Protein AF-A0A947F337-F1 (afdb_monomer)

Sequence (62 aa):
MENIEEQLHSLHLEDLRNGSHPSIFDQNDDYDMLIVRLPVIKDVLERNSLGFIITKSESYFY

pLDDT: mean 89.34, std 8.25, range [49.09, 97.0]

Solvent-accessible surface area (backbone atoms only — not comparable to full-atom values): 3743 Å² total; per-residue (Å²): 130,83,66,62,74,81,75,48,55,69,67,60,54,53,49,50,69,33,48,80,38,72,63,46,79,48,83,52,98,77,39,35,39,39,32,46,55,42,80,45,82,69,99,56,87,41,70,46,33,40,24,35,43,40,44,96,86,50,76,47,81,85

Nearest PDB structures (foldseek):
  2hn1-assembly1_A-2  TM=9.026E-01  e=6.473E-03  Archaeoglobus fulgidus
  4egw-assembly1_B  TM=7.278E-01  e=5.309E-02  Methanocaldococcus jannaschii DSM 2661

Secondary structure (DSSP, 8-state):
---GGGGS-HHHHHHHH-TTPPPEEEE-SS-EEEEEEEEEESSSEEEEEEEEEE-SS-EEE-

Structure (mmCIF, N/CA/C/O backbone):
data_AF-A0A947F337-F1
#
_entry.id   AF-A0A947F337-F1
#
loop_
_atom_site.group_PDB
_atom_site.id
_atom_site.type_symbol
_atom_site.label_atom_id
_atom_site.label_alt_id
_atom_site.label_comp_id
_atom_site.label_asym_id
_atom_site.label_entity_id
_atom_site.label_seq_id
_atom_site.pdbx_PDB_ins_code
_atom_site.Cartn_x
_atom_site.Cartn_y
_atom_site.Cartn_z
_atom_site.occupancy
_atom_site.B_iso_or_equiv
_atom_site.auth_seq_id
_atom_site.auth_comp_id
_atom_site.auth_asym_id
_atom_site.auth_atom_id
_atom_site.pdbx_PDB_model_num
ATOM 1 N N . MET A 1 1 ? -5.843 17.589 9.122 1.00 49.09 1 MET A N 1
ATOM 2 C CA . MET A 1 1 ? -5.618 16.349 8.361 1.00 49.09 1 MET A CA 1
ATOM 3 C C . MET A 1 1 ? -5.122 15.355 9.381 1.00 49.09 1 MET A C 1
ATOM 5 O O . MET A 1 1 ? -4.063 15.602 9.945 1.00 49.09 1 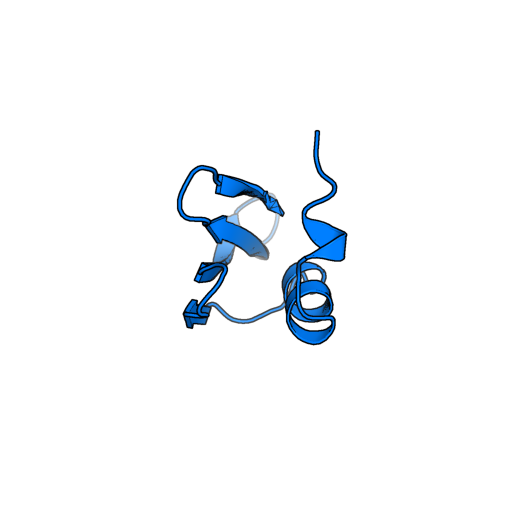MET A O 1
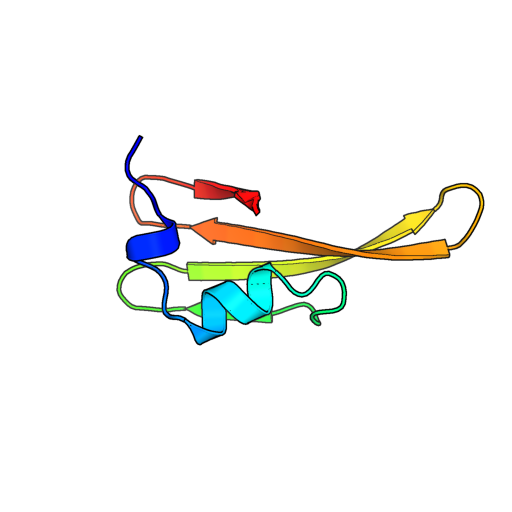ATOM 9 N N . GLU A 1 2 ? -5.942 14.371 9.745 1.00 56.72 2 GLU A N 1
ATOM 10 C CA . GLU A 1 2 ? -5.482 13.284 10.615 1.00 56.72 2 GLU A CA 1
ATOM 11 C C . GLU A 1 2 ? -4.314 12.563 9.938 1.00 56.72 2 GLU A C 1
ATOM 13 O O . GLU A 1 2 ? -4.285 12.418 8.713 1.00 56.72 2 GLU A O 1
ATOM 18 N N . ASN A 1 3 ? -3.314 12.187 10.729 1.00 77.06 3 ASN A N 1
ATOM 19 C CA . ASN A 1 3 ? -2.147 11.480 10.232 1.00 77.06 3 ASN A CA 1
ATOM 20 C C . ASN A 1 3 ? -2.503 9.996 10.113 1.00 77.06 3 ASN A C 1
ATOM 22 O O . ASN A 1 3 ? -2.354 9.246 11.074 1.00 77.06 3 ASN A O 1
ATOM 26 N N . ILE A 1 4 ? -3.020 9.585 8.950 1.00 83.06 4 ILE A N 1
A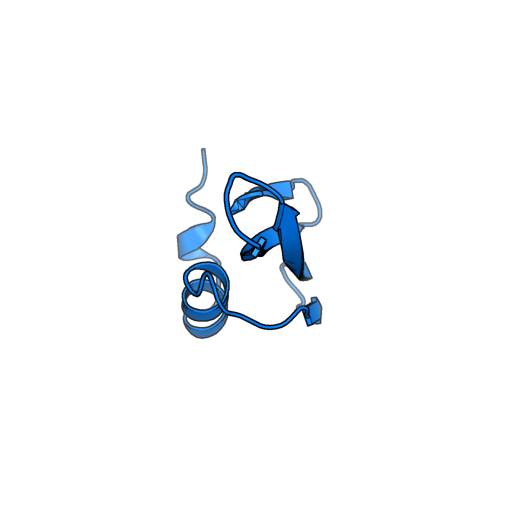TOM 27 C CA . ILE A 1 4 ? -3.447 8.199 8.705 1.00 83.06 4 ILE A CA 1
ATOM 28 C C . ILE A 1 4 ? -2.341 7.183 9.033 1.00 83.06 4 ILE A C 1
ATOM 30 O O . ILE A 1 4 ? -2.654 6.098 9.503 1.00 83.06 4 ILE A O 1
ATOM 34 N N . GLU A 1 5 ? -1.057 7.546 8.889 1.00 84.69 5 GLU A N 1
ATOM 35 C CA . GLU A 1 5 ? 0.074 6.669 9.231 1.00 84.69 5 GLU A CA 1
ATOM 36 C C . GLU A 1 5 ? 0.057 6.198 10.697 1.00 84.69 5 GLU A C 1
ATOM 38 O O . GLU A 1 5 ? 0.501 5.088 10.975 1.00 84.69 5 GLU A O 1
ATOM 43 N N . GLU A 1 6 ? -0.475 6.998 11.629 1.00 85.88 6 GLU A N 1
ATOM 44 C CA . GLU A 1 6 ? -0.578 6.630 13.052 1.00 85.88 6 GLU A CA 1
ATOM 45 C C . GLU A 1 6 ? -1.663 5.573 13.316 1.00 85.88 6 GLU A C 1
ATOM 47 O O . GLU A 1 6 ? -1.666 4.946 14.374 1.00 85.88 6 GLU A O 1
ATOM 52 N N . GLN A 1 7 ? -2.575 5.370 12.361 1.00 86.12 7 GLN A N 1
ATOM 53 C CA . GLN A 1 7 ? -3.670 4.400 12.432 1.00 86.12 7 GLN A CA 1
ATOM 54 C C . GLN A 1 7 ? -3.345 3.099 11.681 1.00 86.12 7 GLN A C 1
ATOM 56 O O . GLN A 1 7 ? -4.064 2.111 11.819 1.00 86.12 7 GLN A O 1
ATOM 61 N N . LEU A 1 8 ? -2.269 3.080 10.886 1.00 89.50 8 LEU A N 1
ATOM 62 C CA . LEU A 1 8 ? -1.859 1.898 10.135 1.00 89.50 8 LEU A CA 1
ATOM 63 C C . LEU A 1 8 ? -1.034 0.953 11.004 1.00 89.50 8 LEU A C 1
ATOM 65 O O . LEU A 1 8 ? -0.158 1.367 11.767 1.00 89.50 8 LEU A O 1
ATOM 69 N N . HIS A 1 9 ? -1.248 -0.347 10.816 1.00 91.25 9 HIS A N 1
ATOM 70 C CA . HIS A 1 9 ? -0.338 -1.348 11.353 1.00 91.25 9 HIS A CA 1
ATOM 71 C C . HIS A 1 9 ? 1.073 -1.135 10.777 1.00 91.25 9 HIS A C 1
ATOM 73 O O . HIS A 1 9 ? 1.229 -0.861 9.585 1.00 91.25 9 HIS A O 1
ATOM 79 N N . SER A 1 10 ? 2.117 -1.296 11.598 1.00 91.06 10 SER A N 1
ATOM 80 C CA . SER A 1 10 ? 3.500 -0.993 11.193 1.00 91.06 10 SER A CA 1
ATOM 81 C C . SER A 1 10 ? 3.944 -1.773 9.952 1.00 91.06 10 SER A C 1
ATOM 83 O O . SER A 1 10 ? 4.595 -1.208 9.081 1.00 91.06 10 SER A O 1
ATOM 85 N N . LEU A 1 11 ? 3.530 -3.039 9.834 1.00 92.81 11 LEU A N 1
ATOM 86 C CA . LEU A 1 11 ? 3.804 -3.866 8.651 1.00 92.81 11 LEU A CA 1
ATOM 87 C C . LEU A 1 11 ? 3.138 -3.314 7.383 1.00 92.81 11 LEU A C 1
ATOM 89 O O . LEU A 1 11 ? 3.767 -3.276 6.335 1.00 92.81 11 LEU A O 1
ATOM 93 N N . HIS A 1 12 ? 1.908 -2.804 7.482 1.00 93.31 12 HIS A N 1
ATOM 94 C CA . HIS A 1 12 ? 1.220 -2.200 6.337 1.00 93.31 12 HIS A CA 1
ATOM 95 C C . HIS A 1 12 ? 1.915 -0.907 5.901 1.00 93.31 12 HIS A C 1
ATOM 97 O O . HIS A 1 12 ? 2.058 -0.648 4.711 1.00 93.31 12 HIS A O 1
ATOM 103 N N . LEU A 1 13 ? 2.434 -0.122 6.850 1.00 93.06 13 LEU A N 1
ATOM 104 C CA . LEU A 1 13 ? 3.247 1.051 6.531 1.00 93.06 13 LEU A CA 1
ATOM 10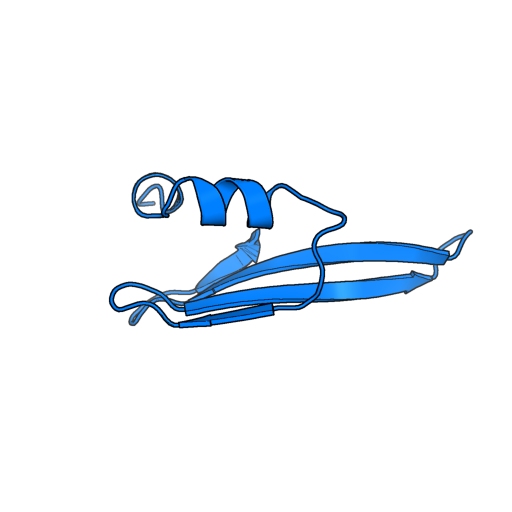5 C C . LEU A 1 13 ? 4.576 0.677 5.849 1.00 93.06 13 LEU A C 1
ATOM 107 O O . LEU A 1 13 ? 5.017 1.374 4.935 1.00 93.06 13 LEU A O 1
ATOM 111 N N . GLU A 1 14 ? 5.216 -0.415 6.269 1.00 93.69 14 GLU A N 1
ATOM 112 C CA . GLU A 1 14 ? 6.415 -0.951 5.611 1.00 93.69 14 GLU A CA 1
ATOM 113 C C . GLU A 1 14 ? 6.118 -1.429 4.182 1.00 93.69 14 GLU A C 1
ATOM 115 O O . GLU A 1 14 ? 6.879 -1.113 3.262 1.00 93.69 14 GLU A O 1
ATOM 120 N N . ASP A 1 15 ? 4.990 -2.112 3.977 1.00 93.69 15 ASP A N 1
ATOM 121 C CA . ASP A 1 15 ? 4.554 -2.592 2.664 1.00 93.69 15 ASP A CA 1
ATOM 122 C C . ASP A 1 15 ? 4.264 -1.434 1.700 1.00 93.69 15 ASP A C 1
ATOM 124 O O . ASP A 1 15 ? 4.733 -1.449 0.560 1.00 93.69 15 ASP A O 1
ATOM 128 N N . LEU A 1 16 ? 3.569 -0.388 2.162 1.00 92.31 16 LEU A N 1
ATOM 129 C CA . LEU A 1 16 ? 3.288 0.819 1.374 1.00 92.31 16 LEU A CA 1
ATOM 130 C C . LEU A 1 16 ? 4.564 1.580 0.984 1.00 92.31 16 LEU A C 1
ATOM 132 O O . LEU A 1 16 ? 4.663 2.116 -0.118 1.00 92.31 16 LEU A O 1
ATOM 136 N N . ARG A 1 17 ? 5.572 1.604 1.865 1.00 91.75 17 ARG A N 1
ATOM 137 C CA . ARG A 1 17 ? 6.881 2.232 1.598 1.00 91.75 17 ARG A CA 1
ATOM 138 C C . ARG A 1 17 ? 7.757 1.407 0.658 1.00 91.75 17 ARG A C 1
ATOM 140 O O . ARG A 1 17 ? 8.749 1.915 0.127 1.00 91.75 17 ARG A O 1
ATOM 147 N N . ASN A 1 18 ? 7.415 0.144 0.425 1.00 92.00 18 ASN A N 1
ATOM 148 C CA . ASN A 1 18 ? 8.158 -0.724 -0.467 1.00 92.00 18 ASN A CA 1
ATOM 149 C C . ASN A 1 18 ? 7.715 -0.518 -1.926 1.00 92.00 18 ASN A C 1
ATOM 151 O O . ASN A 1 18 ? 6.794 -1.156 -2.432 1.00 92.00 18 ASN A O 1
ATOM 155 N N . GLY A 1 19 ? 8.462 0.308 -2.667 1.00 88.62 19 GLY A N 1
ATOM 156 C CA . GLY A 1 19 ? 8.209 0.553 -4.096 1.00 88.62 19 GLY A CA 1
ATOM 157 C C . GLY A 1 19 ? 8.277 -0.701 -4.984 1.00 88.62 19 GLY A C 1
ATOM 158 O O . GLY A 1 19 ? 7.787 -0.695 -6.115 1.00 88.62 19 GLY A O 1
ATOM 159 N N . SER A 1 20 ? 8.835 -1.801 -4.471 1.00 90.25 20 SER A N 1
ATOM 160 C CA . SER A 1 20 ? 8.871 -3.119 -5.104 1.00 90.25 20 SER A CA 1
ATOM 161 C C . SER A 1 20 ? 7.966 -4.131 -4.398 1.00 90.25 20 SER A C 1
ATOM 163 O O . SER A 1 20 ? 8.216 -5.328 -4.503 1.00 90.25 20 SER A O 1
ATOM 165 N N . HIS A 1 21 ? 6.905 -3.717 -3.709 1.00 94.06 21 HIS A N 1
ATOM 166 C CA . HIS A 1 21 ? 5.919 -4.638 -3.143 1.00 94.06 21 HIS A CA 1
ATOM 167 C C . HIS A 1 21 ? 5.065 -5.296 -4.256 1.00 94.06 21 HIS A C 1
ATOM 169 O O . HIS A 1 21 ? 4.845 -4.694 -5.310 1.00 94.06 21 HIS A O 1
ATOM 175 N N . PRO A 1 22 ? 4.669 -6.580 -4.162 1.00 93.44 22 PRO A N 1
ATOM 176 C CA . PRO A 1 22 ? 3.720 -7.169 -5.112 1.00 93.44 22 PRO A CA 1
ATOM 177 C C . PRO A 1 22 ? 2.332 -6.526 -4.995 1.00 93.44 22 PRO A C 1
ATOM 179 O O . PRO A 1 22 ? 2.016 -5.872 -4.006 1.00 93.44 22 PRO A O 1
ATOM 182 N N . SER A 1 23 ? 1.480 -6.720 -6.001 1.00 95.94 23 SER A N 1
ATOM 183 C CA . SER A 1 23 ? 0.089 -6.296 -5.854 1.00 95.94 23 SER A CA 1
ATOM 184 C C . SER A 1 23 ? -0.600 -7.130 -4.772 1.00 95.94 23 SER A C 1
ATOM 186 O O . SER A 1 23 ? -0.474 -8.356 -4.784 1.00 95.94 23 SER A O 1
ATOM 188 N N . ILE A 1 24 ? -1.335 -6.480 -3.875 1.00 96.25 24 ILE A N 1
ATOM 189 C CA . ILE A 1 24 ? -2.129 -7.135 -2.833 1.00 96.25 24 ILE A CA 1
ATOM 190 C C . ILE A 1 24 ? -3.395 -6.328 -2.566 1.00 96.25 24 ILE A C 1
ATOM 192 O O . ILE A 1 24 ? -3.392 -5.106 -2.698 1.00 96.25 24 ILE A O 1
ATOM 196 N N . PHE A 1 25 ? -4.461 -7.025 -2.194 1.00 96.62 25 PHE A N 1
ATOM 197 C CA . PHE A 1 25 ? -5.633 -6.432 -1.572 1.00 96.62 25 PHE A CA 1
ATOM 198 C C . PHE A 1 25 ? -5.836 -7.123 -0.229 1.00 96.62 25 PHE A C 1
ATOM 200 O O . PHE A 1 25 ? -5.982 -8.346 -0.196 1.00 96.62 25 PHE A O 1
ATOM 207 N N . ASP A 1 26 ? -5.784 -6.348 0.845 1.00 95.19 26 ASP A N 1
ATOM 208 C CA . ASP A 1 26 ? -5.916 -6.820 2.216 1.00 95.19 26 ASP A CA 1
ATOM 209 C C . ASP A 1 26 ? -7.028 -6.052 2.931 1.00 95.19 26 ASP A C 1
ATOM 211 O O . ASP A 1 26 ? -7.129 -4.831 2.804 1.00 95.19 26 ASP A O 1
ATOM 215 N N . GLN A 1 27 ? -7.878 -6.774 3.655 1.00 94.44 27 GLN A N 1
ATOM 216 C CA . GLN A 1 27 ? -9.079 -6.225 4.279 1.00 94.44 27 GLN A CA 1
ATOM 217 C C . GLN A 1 27 ? -8.948 -6.299 5.791 1.00 94.44 27 GLN A C 1
ATOM 219 O O . GLN A 1 27 ? -8.778 -7.384 6.346 1.00 94.44 27 GLN A O 1
ATOM 224 N N . ASN A 1 28 ? -9.071 -5.152 6.451 1.00 88.88 28 ASN A N 1
ATOM 225 C CA . ASN A 1 28 ? -9.018 -5.047 7.903 1.00 88.88 28 ASN A CA 1
ATOM 226 C C . ASN A 1 28 ? -10.284 -4.355 8.427 1.00 88.88 28 ASN A C 1
ATOM 228 O O . ASN A 1 28 ? -11.052 -3.762 7.670 1.00 88.88 28 ASN A O 1
ATOM 232 N N . ASP A 1 29 ? -10.514 -4.428 9.739 1.00 89.12 29 ASP A N 1
ATOM 233 C CA . ASP A 1 29 ? -11.734 -3.885 10.355 1.00 89.12 29 ASP A CA 1
ATOM 234 C C . ASP A 1 29 ? -11.846 -2.351 10.220 1.00 89.12 29 ASP A C 1
ATOM 236 O O . ASP A 1 29 ? -12.952 -1.807 10.085 1.00 89.12 29 ASP A O 1
ATOM 240 N N . ASP A 1 30 ? -10.699 -1.663 10.235 1.00 90.81 30 ASP A N 1
ATOM 241 C CA . ASP A 1 30 ? -10.606 -0.199 10.235 1.0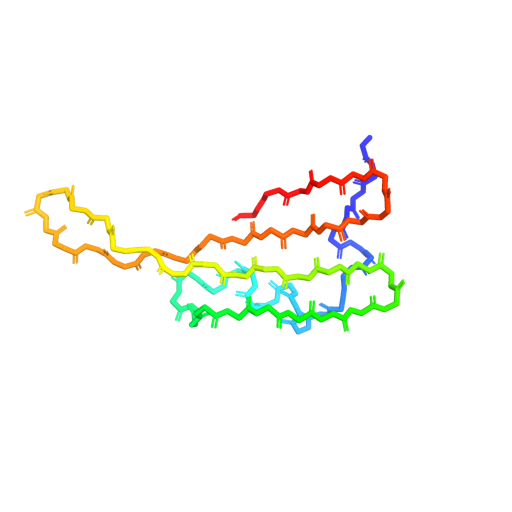0 90.81 30 ASP A CA 1
ATOM 242 C C . ASP A 1 30 ? -10.366 0.392 8.836 1.00 90.81 30 ASP A C 1
ATOM 244 O O . ASP A 1 30 ? -10.840 1.493 8.531 1.00 90.81 30 ASP A O 1
ATOM 248 N N . TYR A 1 31 ? -9.654 -0.337 7.972 1.00 93.38 31 TYR A N 1
ATOM 249 C CA . TYR A 1 31 ? -9.317 0.086 6.615 1.00 93.38 31 TYR A CA 1
ATOM 250 C C . TYR A 1 31 ? -9.029 -1.102 5.692 1.00 93.38 31 TYR A C 1
ATOM 252 O O . TYR A 1 31 ? -8.500 -2.130 6.108 1.00 93.38 31 TYR A O 1
ATOM 260 N N . ASP A 1 32 ? -9.291 -0.918 4.405 1.00 95.38 32 ASP A N 1
ATOM 261 C CA . ASP A 1 32 ? -8.795 -1.795 3.353 1.00 95.38 32 ASP A CA 1
ATOM 262 C C . ASP A 1 32 ? -7.485 -1.227 2.788 1.00 95.38 32 ASP A C 1
ATOM 264 O O . ASP A 1 32 ? -7.331 -0.013 2.611 1.00 95.38 32 ASP A O 1
ATOM 268 N N . MET A 1 33 ? -6.538 -2.107 2.479 1.00 95.69 33 MET A N 1
ATOM 269 C CA . MET A 1 33 ? -5.269 -1.769 1.845 1.00 95.69 33 MET A CA 1
ATOM 270 C C . MET A 1 33 ? -5.196 -2.381 0.449 1.00 95.69 33 MET A C 1
ATOM 272 O O . MET A 1 33 ? -5.401 -3.578 0.256 1.00 95.69 33 MET A O 1
ATOM 276 N N . LEU A 1 34 ? -4.845 -1.560 -0.535 1.00 97.00 34 LEU A N 1
ATOM 277 C CA . LEU A 1 34 ? -4.604 -1.989 -1.906 1.00 97.00 34 LEU A CA 1
ATOM 278 C C . LEU A 1 34 ? -3.224 -1.510 -2.342 1.00 97.00 34 LEU A C 1
ATOM 280 O O . LEU A 1 34 ? -2.971 -0.313 -2.407 1.00 97.00 34 LEU A O 1
ATOM 284 N N . ILE A 1 35 ? -2.352 -2.439 -2.716 1.00 96.62 35 ILE A N 1
ATOM 285 C CA . ILE A 1 35 ? -1.105 -2.119 -3.408 1.00 96.62 35 ILE A CA 1
ATOM 286 C C . ILE A 1 35 ? -1.228 -2.626 -4.837 1.00 96.62 35 ILE A C 1
ATOM 288 O O . ILE A 1 35 ? -1.567 -3.787 -5.070 1.00 96.62 35 ILE A O 1
ATOM 292 N N . VAL A 1 36 ? -0.942 -1.766 -5.810 1.00 95.62 36 VAL A N 1
ATOM 293 C CA . VAL A 1 36 ? -0.952 -2.119 -7.231 1.00 95.62 36 VAL A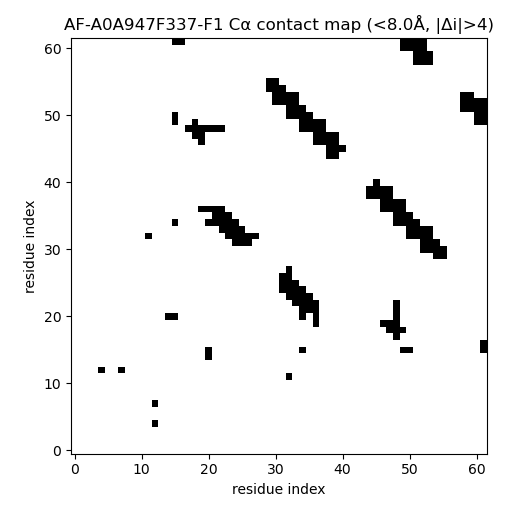 CA 1
ATOM 294 C C . VAL A 1 36 ? 0.430 -1.893 -7.813 1.00 95.62 36 VAL A C 1
ATOM 296 O O . VA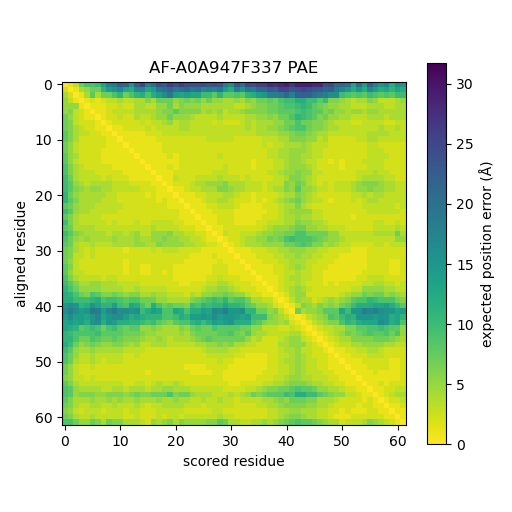L A 1 36 ? 0.894 -0.760 -7.932 1.00 95.62 36 VAL A O 1
ATOM 299 N N . ARG A 1 37 ? 1.082 -2.977 -8.235 1.00 93.62 37 ARG A N 1
ATOM 300 C CA . ARG A 1 37 ? 2.318 -2.895 -9.007 1.00 93.62 37 ARG A CA 1
ATOM 301 C C . ARG A 1 37 ? 1.999 -2.708 -10.483 1.00 93.62 37 ARG A C 1
ATOM 303 O O . ARG A 1 37 ? 1.480 -3.616 -11.133 1.00 93.62 37 ARG A O 1
ATOM 310 N N . LEU A 1 38 ? 2.370 -1.552 -11.021 1.00 91.19 38 LEU A N 1
ATOM 311 C CA . LEU A 1 38 ? 2.171 -1.205 -12.422 1.00 91.19 38 LEU A CA 1
ATOM 312 C C . LEU A 1 38 ? 3.512 -1.121 -13.164 1.00 91.19 38 LEU A C 1
ATOM 314 O O . LEU A 1 38 ? 4.487 -0.570 -12.638 1.00 91.19 38 LEU A O 1
ATOM 318 N N . PRO A 1 39 ? 3.590 -1.651 -14.398 1.00 89.81 39 PRO A N 1
ATOM 319 C CA . PRO A 1 39 ? 4.690 -1.331 -15.288 1.00 89.81 39 PRO A CA 1
ATOM 320 C C . PRO A 1 39 ? 4.544 0.118 -15.760 1.00 89.81 39 PRO A C 1
ATOM 322 O O . PRO A 1 39 ? 3.487 0.519 -16.247 1.00 89.81 39 PRO A O 1
ATOM 325 N N . VAL A 1 40 ? 5.615 0.896 -15.649 1.00 84.50 40 VAL A N 1
ATOM 326 C CA . VAL A 1 40 ? 5.684 2.256 -16.184 1.00 84.50 40 VAL A CA 1
ATOM 327 C C . VAL A 1 40 ? 6.722 2.256 -17.296 1.00 84.50 40 VAL A C 1
ATOM 329 O O . VAL A 1 40 ? 7.901 1.990 -17.065 1.00 84.50 40 VAL A O 1
ATOM 332 N N . ILE A 1 41 ? 6.272 2.512 -18.524 1.00 77.50 41 ILE A N 1
ATOM 333 C CA . ILE A 1 41 ? 7.155 2.621 -19.686 1.00 77.50 41 ILE A CA 1
ATOM 334 C C . ILE A 1 41 ? 7.582 4.086 -19.797 1.00 77.50 41 ILE A C 1
ATOM 336 O O . ILE A 1 41 ? 6.782 4.936 -20.184 1.00 77.50 41 ILE A O 1
ATOM 340 N N . LYS A 1 42 ? 8.831 4.371 -19.417 1.00 79.31 42 LYS A N 1
ATOM 341 C CA . LYS A 1 42 ? 9.525 5.636 -19.713 1.00 79.31 42 LYS A CA 1
ATOM 342 C C . LYS A 1 42 ? 10.611 5.350 -20.759 1.00 79.31 42 LYS A C 1
ATOM 344 O O . LYS A 1 42 ? 10.331 4.678 -21.746 1.00 79.31 42 LYS A O 1
ATOM 349 N N . ASP A 1 43 ? 11.849 5.781 -20.515 1.00 81.50 43 ASP A N 1
ATOM 350 C CA . ASP A 1 43 ? 13.021 5.434 -21.330 1.00 81.50 43 ASP A CA 1
ATOM 351 C C . ASP A 1 43 ? 13.439 3.956 -21.157 1.00 81.50 43 ASP A C 1
ATOM 353 O O . ASP A 1 43 ? 13.997 3.346 -22.068 1.00 81.50 43 ASP A O 1
ATOM 357 N N . VAL A 1 44 ? 13.125 3.360 -20.000 1.00 83.00 44 VAL A N 1
ATOM 358 C CA . VAL A 1 44 ? 13.273 1.930 -19.672 1.00 83.00 44 VAL A CA 1
ATOM 359 C C . VAL A 1 44 ? 12.032 1.423 -18.928 1.00 83.00 44 VAL A C 1
ATOM 361 O O . VAL A 1 44 ? 11.279 2.209 -18.350 1.00 83.00 44 VAL A O 1
ATOM 364 N N . LEU A 1 45 ? 11.793 0.105 -18.964 1.00 82.81 45 LEU A N 1
ATOM 365 C CA . LEU A 1 45 ? 10.684 -0.527 -18.243 1.00 82.81 45 LEU A CA 1
ATOM 366 C C . LEU A 1 45 ? 10.951 -0.499 -16.733 1.00 82.81 45 LEU A C 1
ATOM 368 O O . LEU A 1 45 ? 11.773 -1.263 -16.225 1.00 82.81 45 LEU A O 1
ATOM 372 N N . GLU A 1 46 ? 10.206 0.340 -16.022 1.00 84.56 46 GLU A N 1
ATOM 373 C CA . GLU A 1 46 ? 10.207 0.413 -14.562 1.00 84.56 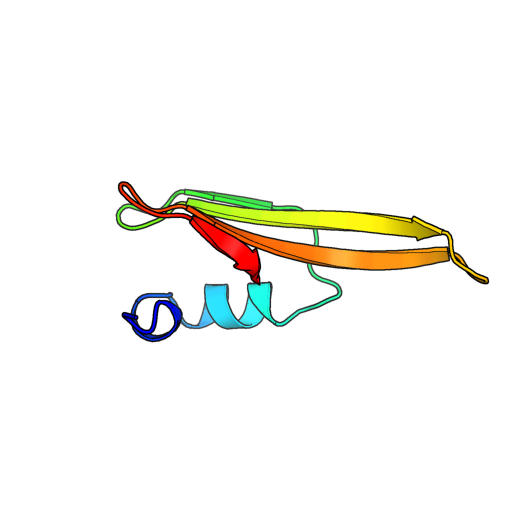46 GLU A CA 1
ATOM 374 C C . GLU A 1 46 ? 8.984 -0.317 -13.995 1.00 84.56 46 GLU A C 1
ATOM 376 O O . GLU A 1 46 ? 7.934 -0.417 -14.634 1.00 84.56 46 GLU A O 1
ATOM 381 N N . ARG A 1 47 ? 9.111 -0.850 -12.779 1.00 84.12 47 ARG A N 1
ATOM 382 C CA . ARG A 1 47 ? 7.997 -1.441 -12.030 1.00 84.12 47 ARG A CA 1
ATOM 383 C C . ARG A 1 47 ? 7.849 -0.661 -10.739 1.00 84.12 47 ARG A C 1
ATOM 385 O O . ARG A 1 47 ? 8.726 -0.761 -9.890 1.00 84.12 47 ARG A O 1
ATOM 392 N N . ASN A 1 48 ? 6.746 0.068 -10.614 1.00 88.56 48 ASN A N 1
ATOM 393 C CA . ASN A 1 48 ? 6.448 0.867 -9.432 1.00 88.56 48 ASN A CA 1
ATOM 394 C C . ASN A 1 48 ? 5.181 0.340 -8.772 1.00 88.56 48 ASN A C 1
ATOM 396 O O . ASN A 1 48 ? 4.227 -0.045 -9.452 1.00 88.56 48 ASN A O 1
ATOM 400 N N . SER A 1 49 ? 5.199 0.312 -7.448 1.00 92.69 49 SER A N 1
ATOM 401 C CA . SER A 1 49 ? 4.065 -0.109 -6.631 1.00 92.69 49 SER A CA 1
ATOM 402 C C . SER A 1 49 ? 3.407 1.133 -6.055 1.00 92.69 49 SER A C 1
ATOM 404 O O . SER A 1 49 ? 4.104 2.010 -5.556 1.00 92.69 49 SER A O 1
ATOM 406 N N . LEU A 1 50 ? 2.090 1.223 -6.205 1.00 93.38 50 LEU A N 1
ATOM 407 C CA . LEU A 1 50 ? 1.267 2.331 -5.732 1.00 93.38 50 LEU A CA 1
AT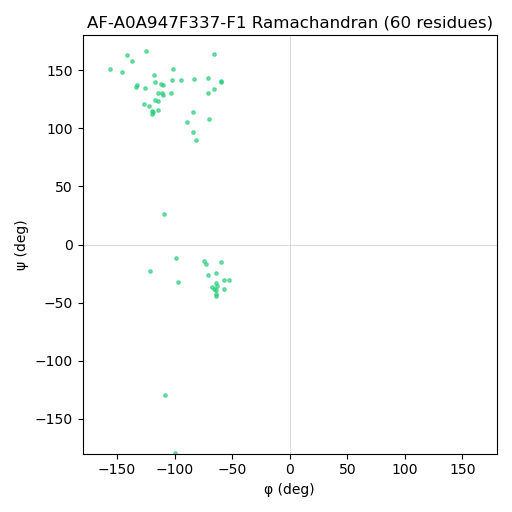OM 408 C C . LEU A 1 50 ? 0.388 1.835 -4.591 1.00 93.38 50 LEU A C 1
ATOM 410 O O . LEU A 1 50 ? -0.256 0.794 -4.753 1.00 93.38 50 LEU A O 1
ATOM 414 N N . GLY A 1 51 ? 0.364 2.558 -3.474 1.00 94.62 51 GLY A N 1
ATOM 415 C CA . GLY A 1 51 ? -0.409 2.189 -2.295 1.00 94.62 51 GLY A CA 1
ATOM 416 C C . GLY A 1 51 ? -1.698 2.994 -2.167 1.00 94.62 51 GLY A C 1
ATOM 417 O O . GLY A 1 51 ? -1.737 4.194 -2.432 1.00 94.62 51 GLY A O 1
ATOM 418 N N . PHE A 1 52 ? -2.763 2.337 -1.729 1.00 94.88 52 PHE A N 1
ATOM 419 C CA . PHE A 1 52 ? -4.036 2.959 -1.401 1.00 94.88 52 PHE A CA 1
ATOM 420 C C . PHE A 1 52 ? -4.526 2.433 -0.060 1.00 94.88 52 PHE A C 1
ATOM 422 O O . PHE A 1 52 ? -4.507 1.227 0.189 1.00 94.88 52 PHE A O 1
ATOM 429 N N . ILE A 1 53 ? -5.008 3.351 0.770 1.00 95.31 53 ILE A N 1
ATOM 430 C CA . ILE A 1 53 ? -5.706 3.046 2.016 1.00 95.31 53 ILE A CA 1
ATOM 431 C C . ILE A 1 53 ? -7.124 3.567 1.885 1.00 95.31 53 ILE A C 1
ATOM 433 O O . ILE A 1 53 ? -7.329 4.742 1.584 1.00 95.31 53 ILE A O 1
ATOM 437 N N . ILE A 1 54 ? -8.098 2.688 2.079 1.00 94.69 54 ILE A N 1
ATOM 438 C CA . ILE A 1 54 ? -9.516 2.979 1.904 1.00 94.69 54 ILE A CA 1
ATOM 439 C C . ILE A 1 54 ? -10.186 2.766 3.255 1.00 94.69 54 ILE A C 1
ATOM 441 O O . ILE A 1 54 ? -10.235 1.653 3.767 1.00 94.69 54 ILE A O 1
ATOM 445 N N . THR A 1 55 ? -10.693 3.840 3.846 1.00 92.75 55 THR A N 1
ATOM 446 C CA . THR A 1 55 ? -11.487 3.779 5.074 1.00 92.75 55 THR A CA 1
ATOM 447 C C . THR A 1 55 ? -12.972 3.874 4.724 1.00 92.75 55 THR A C 1
ATOM 449 O O . THR A 1 55 ? -13.363 4.006 3.563 1.00 92.75 55 THR A O 1
ATOM 452 N N . LYS A 1 56 ? -13.842 3.843 5.737 1.00 90.44 56 LYS A N 1
ATOM 453 C CA . LYS A 1 56 ? -15.292 4.016 5.535 1.00 90.44 56 LYS A CA 1
ATOM 454 C C . LYS A 1 56 ? -15.677 5.396 4.993 1.00 90.44 56 LYS A C 1
ATOM 456 O O . LYS A 1 56 ? -16.757 5.530 4.421 1.00 90.44 56 LYS A O 1
ATOM 461 N N . SER A 1 57 ? -14.849 6.415 5.214 1.00 91.25 57 SER A N 1
ATOM 462 C CA . SER A 1 57 ? -15.169 7.811 4.890 1.00 91.25 57 SER A CA 1
ATOM 463 C C . SER A 1 57 ? -14.190 8.461 3.922 1.00 91.25 57 SER A C 1
ATOM 465 O O . SER A 1 57 ? -14.557 9.438 3.273 1.00 91.25 57 SER A O 1
ATOM 467 N N . GLU A 1 58 ? -12.961 7.954 3.823 1.00 92.19 58 GLU A N 1
ATOM 468 C CA . GLU A 1 58 ? -11.875 8.599 3.088 1.00 92.19 58 GLU A CA 1
ATOM 469 C C . GLU A 1 58 ? -11.013 7.579 2.341 1.00 92.19 58 GLU A C 1
ATOM 471 O O . GLU A 1 58 ? -11.025 6.381 2.617 1.00 92.19 58 GLU A O 1
ATOM 476 N N . SER A 1 59 ? -10.239 8.077 1.382 1.00 92.12 59 SER A N 1
ATOM 477 C CA . SER A 1 59 ? -9.215 7.298 0.696 1.00 92.12 59 SER A CA 1
ATOM 478 C C . SER A 1 59 ? -7.919 8.090 0.641 1.00 92.12 59 SER A C 1
ATOM 480 O O . SER A 1 59 ? -7.934 9.273 0.290 1.00 92.12 59 SER A O 1
ATOM 482 N N . TYR A 1 60 ? -6.809 7.418 0.907 1.00 92.69 60 TYR A N 1
ATOM 483 C CA . TYR A 1 60 ? -5.469 7.983 0.888 1.00 92.69 60 TYR A CA 1
ATOM 484 C C . TYR A 1 60 ? -4.626 7.275 -0.167 1.00 92.69 60 TYR A C 1
ATOM 486 O O . TYR A 1 60 ? -4.783 6.077 -0.406 1.00 92.69 60 TYR A O 1
ATOM 494 N N . PHE A 1 61 ? -3.733 8.036 -0.788 1.00 91.81 61 PHE A N 1
ATOM 495 C CA . PHE A 1 61 ? -2.752 7.546 -1.745 1.00 91.81 61 PHE A CA 1
ATOM 496 C C . PHE A 1 61 ? -1.363 7.621 -1.117 1.00 91.81 61 PHE A C 1
ATOM 498 O O . PHE A 1 61 ? -1.045 8.626 -0.473 1.00 91.81 61 PHE A O 1
ATOM 505 N N . TYR A 1 62 ? -0.576 6.568 -1.323 1.00 85.25 62 TYR A N 1
ATOM 506 C CA . TYR A 1 62 ? 0.788 6.419 -0.831 1.00 85.25 62 TYR A CA 1
ATOM 507 C C . TYR A 1 62 ? 1.772 6.280 -1.993 1.00 85.25 62 TYR A C 1
ATOM 509 O O . TYR A 1 62 ? 1.544 5.396 -2.859 1.00 85.25 62 TYR A O 1
#

Foldseek 3Di:
DPPVVVVDDPVLVVQQPPQPHDFDWADDPFWIKTKHWDFDDDVDTDTGIKIWIGGPPDIDTD

Radius of gyration: 12.6 Å; Cα contacts (8 Å, |Δi|>4): 99; chains: 1; bounding box: 29×24×34 Å

Mean predicted aligned error: 4.43 Å